Protein 1BKB (pdb70)

Secondary structure (DSSP, 8-state):
-----EEEEGGG--TT-EEEETTEEEEEEEEEEE--STTS--EEEEEEEETTT--EEEEEEETTSEEEE---EEEEEE--EE-SS-EE--------EE---B-HHHHTT--TT-EEEEEEETTEEEEEEE--

Structure (mmCIF, N/CA/C/O backbone):
data_1BKB
#
_entry.id   1BKB
#
_cell.length_a   114.130
_cell.length_b   114.130
_cell.length_c   32.590
_cell.angle_alpha   90.00
_cell.angle_beta   90.00
_cell.angle_gamma   90.00
#
_symmetry.space_group_name_H-M   'I 4'
#
loop_
_entity.id
_entity.type
_entity.pdbx_description
1 polymer 'TRANSLATION INITIATION FACTOR 5A'
2 water water
#
loop_
_atom_site.group_PDB
_atom_site.id
_atom_site.type_symbol
_atom_site.label_atom_id
_atom_site.label_alt_id
_atom_site.label_comp_id
_atom_site.label_asym_id
_atom_site.label_entity_id
_atom_site.label_seq_id
_atom_site.pdbx_PDB_ins_code
_atom_site.Cartn_x
_atom_site.Cartn_y
_atom_site.Cartn_z
_atom_site.occupancy
_atom_site.B_iso_or_equiv
_atom_site.auth_seq_id
_atom_site.auth_comp_id
_atom_site.auth_asym_id
_atom_site.auth_atom_id
_atom_site.pdbx_PDB_model_num
ATOM 1 N N . LYS A 1 1 ? 108.939 17.219 44.647 1.00 48.72 4 LYS A N 1
ATOM 2 C CA . LYS A 1 1 ? 109.976 18.221 44.266 1.00 48.60 4 LYS A CA 1
ATOM 3 C C . LYS A 1 1 ? 109.371 19.353 43.444 1.00 48.54 4 LYS A C 1
ATOM 4 O O . LYS A 1 1 ? 108.638 19.112 42.485 1.00 48.70 4 LYS A O 1
ATOM 10 N N . TRP A 1 2 ? 109.686 20.587 43.822 1.00 48.25 5 TRP A N 1
ATOM 11 C CA . TRP A 1 2 ? 109.182 21.755 43.110 1.00 47.89 5 TRP A CA 1
ATOM 12 C C . TRP A 1 2 ? 110.276 22.292 42.194 1.00 47.73 5 TRP A C 1
ATOM 13 O O . TRP A 1 2 ? 111.458 22.007 42.394 1.00 47.83 5 TRP A O 1
ATOM 24 N N . VAL A 1 3 ? 109.878 23.069 41.191 1.00 47.41 6 VAL A N 1
ATOM 25 C CA . VAL A 1 3 ? 110.823 23.654 40.250 1.00 46.88 6 VAL A CA 1
ATOM 26 C C . VAL A 1 3 ? 110.532 25.139 40.029 1.00 46.57 6 VAL A C 1
ATOM 27 O O . VAL A 1 3 ? 111.355 25.997 40.352 1.00 46.63 6 VAL A O 1
ATOM 39 N N . SER A 1 5 ? 106.863 28.042 39.116 0.92 43.03 8 SER A N 1
ATOM 40 C CA . SER A 1 5 ? 105.419 28.211 39.036 1.00 41.80 8 SER A CA 1
ATOM 41 C C . SER A 1 5 ? 105.112 28.396 37.556 0.45 40.72 8 SER A C 1
ATOM 42 O O . SER A 1 5 ? 105.653 29.295 36.914 1.00 40.98 8 SER A O 1
ATOM 45 N N . THR A 1 6 ? 104.257 27.538 37.012 0.99 39.37 9 THR A N 1
ATOM 46 C CA . THR A 1 6 ? 103.906 27.616 35.600 1.00 37.70 9 THR A CA 1
ATOM 47 C C . THR A 1 6 ? 103.295 28.969 35.247 1.00 36.54 9 THR A C 1
ATOM 48 O O . THR A 1 6 ? 102.410 29.462 35.947 0.43 36.16 9 THR A O 1
ATOM 52 N N . LYS A 1 7 ? 103.774 29.564 34.157 1.00 35.02 10 LYS A N 1
ATOM 53 C CA . LYS A 1 7 ? 103.277 30.858 33.696 1.00 33.19 10 LYS A CA 1
ATOM 54 C C . LYS A 1 7 ? 102.302 30.647 32.539 1.00 31.91 10 LYS A C 1
ATOM 55 O O . LYS A 1 7 ? 102.538 29.808 31.671 1.00 31.02 10 LYS A O 1
ATOM 61 N N . TYR A 1 8 ? 101.208 31.406 32.527 1.00 30.49 11 TYR A N 1
ATOM 62 C CA . TYR A 1 8 ? 100.215 31.269 31.467 1.00 29.02 11 TYR A CA 1
ATOM 63 C C . TYR A 1 8 ? 99.786 32.594 30.847 1.00 28.05 11 TYR A C 1
ATOM 64 O O . TYR A 1 8 ? 100.005 33.668 31.404 1.00 28.11 11 TYR A O 1
ATOM 73 N N . VAL A 1 9 ? 99.164 32.490 29.677 1.00 26.32 12 VAL A N 1
ATOM 74 C CA . VAL A 1 9 ? 98.628 33.636 28.957 1.00 24.80 12 VAL A CA 1
ATOM 75 C C . VAL A 1 9 ? 97.438 33.072 28.197 1.00 23.68 12 VAL A C 1
ATOM 76 O O . VAL A 1 9 ? 97.344 31.858 28.009 1.00 23.06 12 VAL A O 1
ATOM 80 N N . GLU A 1 10 ? 96.519 33.931 27.779 1.00 22.46 13 GLU A N 1
ATOM 81 C CA . GLU A 1 10 ? 95.372 33.451 27.024 1.00 21.61 13 GLU A CA 1
ATOM 82 C C . GLU A 1 10 ? 95.819 33.196 25.593 1.00 21.17 13 GLU A C 1
ATOM 83 O O . GLU A 1 10 ? 96.628 33.944 25.044 1.00 20.83 13 GLU A O 1
ATOM 89 N N . ALA A 1 11 ? 95.298 32.129 24.996 1.00 20.88 14 ALA A N 1
ATOM 90 C CA . ALA A 1 11 ? 95.648 31.766 23.627 1.00 21.33 14 ALA A CA 1
ATOM 91 C C . ALA A 1 11 ? 95.506 32.941 22.669 1.00 21.67 14 ALA A C 1
ATOM 92 O O . ALA A 1 11 ? 96.328 33.122 21.772 0.94 22.11 14 ALA A O 1
ATOM 94 N N . GLY A 1 12 ? 94.461 33.737 22.867 1.00 21.44 15 GLY A N 1
ATOM 95 C CA . GLY A 1 12 ? 94.222 34.881 22.004 1.00 22.32 15 GLY A CA 1
ATOM 96 C C . GLY A 1 12 ? 95.286 35.964 22.064 0.74 22.85 15 GLY A C 1
ATOM 97 O O . GLY A 1 12 ? 95.312 36.856 21.215 1.00 23.60 15 GLY A O 1
ATOM 98 N N . GLU A 1 13 ? 96.163 35.894 23.059 1.00 22.68 16 GLU A N 1
ATOM 99 C CA . GLU A 1 13 ? 97.221 36.890 23.214 1.00 23.16 16 GLU A CA 1
ATOM 100 C C . GLU A 1 13 ? 98.510 36.500 22.496 1.00 23.27 16 GLU A C 1
ATOM 101 O O . GLU A 1 13 ? 99.396 37.334 22.296 1.00 23.67 16 GLU A O 1
ATOM 107 N N . LEU A 1 14 ? 98.616 35.234 22.108 1.00 23.04 17 LEU A N 1
ATOM 108 C CA . LEU A 1 14 ? 99.807 34.753 21.414 1.00 23.41 17 LEU A CA 1
ATOM 109 C C . LEU A 1 14 ? 99.930 35.369 20.025 0.90 24.02 17 LEU A C 1
ATOM 110 O O . LEU A 1 14 ? 98.931 35.709 19.392 1.00 24.48 17 LEU A O 1
ATOM 115 N N . LYS A 1 15 ? 101.165 35.511 19.559 1.00 24.31 18 LYS A N 1
ATOM 116 C CA . LYS A 1 15 ? 101.429 36.062 18.237 1.00 24.52 18 LYS A CA 1
ATOM 117 C C . LYS A 1 15 ? 102.600 35.305 17.636 1.00 24.72 18 LYS A C 1
ATOM 118 O O . LYS A 1 15 ? 103.285 34.555 18.333 1.00 24.65 18 LYS A O 1
ATOM 124 N N . GLU A 1 16 ? 102.821 35.481 16.338 1.00 24.53 19 GLU A N 1
ATOM 125 C CA . GLU A 1 16 ? 103.948 34.832 15.691 1.00 24.33 19 GLU A CA 1
ATOM 126 C C . GLU A 1 16 ? 105.175 35.287 16.468 1.00 23.65 19 GLU A C 1
ATOM 127 O O . GLU A 1 16 ? 105.323 36.474 16.762 1.00 23.65 19 GLU A O 1
ATOM 133 N N . GLY A 1 17 ? 106.040 34.344 16.823 1.00 23.13 20 GLY A N 1
ATOM 134 C CA . GLY A 1 17 ? 107.227 34.699 17.578 1.00 22.46 20 GLY A CA 1
ATOM 135 C C . GLY A 1 17 ? 107.090 34.439 19.066 0.91 22.07 20 GLY A C 1
ATOM 136 O O . GLY A 1 17 ? 108.087 34.415 19.784 1.00 22.69 20 GLY A O 1
ATOM 137 N N . SER A 1 18 ? 105.860 34.256 19.540 1.00 21.20 21 SER A N 1
ATOM 138 C CA . SER A 1 18 ? 105.632 33.977 20.956 1.00 20.19 21 SER A CA 1
ATOM 139 C C . SER A 1 18 ? 106.104 32.558 21.257 1.00 19.49 21 SER A C 1
ATOM 140 O O . SER A 1 18 ? 106.323 31.766 20.346 1.00 19.11 21 SER A O 1
ATOM 143 N N . TYR A 1 19 ? 106.281 32.242 22.535 1.00 19.19 22 TYR A N 1
ATOM 144 C CA . TYR A 1 19 ? 106.668 30.890 22.912 1.00 19.08 22 TYR A CA 1
ATOM 145 C C . TYR A 1 19 ? 105.574 30.255 23.752 1.00 18.98 22 TYR A C 1
ATOM 146 O O . TYR A 1 19 ? 104.968 30.910 24.603 1.00 19.18 22 TYR A O 1
ATOM 155 N N . VAL A 1 20 ? 105.320 28.977 23.488 1.00 18.50 23 VAL A N 1
ATOM 156 C CA . VAL A 1 20 ? 104.283 28.225 24.176 1.00 18.62 23 VAL A CA 1
ATOM 157 C C . VAL A 1 20 ? 104.708 26.777 24.374 1.00 18.19 23 VAL A C 1
ATOM 158 O O . VAL A 1 20 ? 105.568 26.271 23.652 1.00 19.70 23 VAL A O 1
ATOM 165 N N . VAL A 1 21 ? 104.109 26.114 25.356 1.00 17.07 24 VAL A N 1
ATOM 166 C CA . VAL A 1 21 ? 104.403 24.711 25.602 1.00 16.72 24 VAL A CA 1
ATOM 167 C C . VAL A 1 21 ? 103.229 23.887 25.083 1.00 16.70 24 VAL A C 1
ATOM 168 O O . VAL A 1 21 ? 102.080 24.121 25.467 1.00 16.72 24 VAL A O 1
ATOM 172 N N . ILE A 1 22 ? 103.516 22.946 24.193 1.00 16.07 25 ILE A N 1
ATOM 173 C CA . ILE A 1 22 ? 102.485 22.073 23.645 1.00 16.20 25 ILE A CA 1
ATOM 174 C C . ILE A 1 22 ? 102.930 20.641 23.924 1.00 16.58 25 ILE A C 1
ATOM 175 O O . ILE A 1 22 ? 103.991 20.215 23.471 1.00 16.54 25 ILE A O 1
ATOM 180 N N . ASP A 1 23 ? 102.116 19.909 24.676 1.00 16.16 26 ASP A N 1
ATOM 181 C CA . ASP A 1 23 ? 102.424 18.531 25.042 1.00 17.01 26 ASP A CA 1
ATOM 182 C C . ASP A 1 23 ? 103.850 18.356 25.563 1.00 17.88 26 ASP A C 1
ATOM 183 O O . ASP A 1 23 ? 104.596 17.488 25.100 1.00 18.27 26 ASP A O 1
ATOM 188 N N . GLY A 1 24 ? 104.220 19.207 26.517 1.00 18.31 27 GLY A N 1
ATOM 189 C CA . GLY A 1 24 ? 105.535 19.131 27.135 1.00 19.17 27 GLY A CA 1
ATOM 190 C C . GLY A 1 24 ? 106.734 19.698 26.398 0.92 19.60 27 GLY A C 1
ATOM 191 O O . GLY A 1 24 ? 107.842 19.691 26.936 1.00 21.08 27 GLY A O 1
ATOM 192 N N . GLU A 1 25 ? 106.538 20.186 25.178 1.00 18.75 28 GLU A N 1
ATOM 193 C CA . GLU A 1 25 ? 107.647 20.739 24.398 1.00 18.41 28 GLU A CA 1
ATOM 194 C C . GLU A 1 25 ? 107.520 22.245 24.226 1.00 17.52 28 GLU A C 1
ATOM 195 O O . GLU A 1 25 ? 106.483 22.736 23.784 1.00 17.22 28 GLU A O 1
ATOM 201 N N . PRO A 1 26 ? 108.558 23.003 24.614 1.00 17.39 29 PRO A N 1
ATOM 202 C CA . PRO A 1 26 ? 108.490 24.457 24.454 1.00 17.12 29 PRO A CA 1
ATOM 203 C C . PRO A 1 26 ? 108.623 24.714 22.955 1.00 17.75 29 PRO A C 1
ATOM 204 O O . PRO A 1 26 ? 109.527 24.178 22.315 1.00 17.77 29 PRO A O 1
ATOM 208 N N . CYS A 1 27 ? 107.723 25.518 22.395 1.00 18.14 30 CYS A N 1
ATOM 209 C CA . CYS A 1 27 ? 107.738 25.793 20.958 1.00 18.26 30 CYS A CA 1
ATOM 210 C C . CYS A 1 27 ? 107.634 27.273 20.619 1.00 18.58 30 CYS A C 1
ATOM 211 O O . CYS A 1 27 ? 107.119 28.062 21.408 1.00 18.93 30 CYS A O 1
ATOM 214 N N . ARG A 1 28 ? 108.110 27.634 19.426 1.00 18.88 31 ARG A N 1
ATOM 215 C CA . ARG A 1 28 ? 108.013 29.010 18.950 1.00 18.80 31 ARG A CA 1
ATOM 216 C C . ARG A 1 28 ? 106.817 29.040 17.998 1.00 18.40 31 ARG A C 1
ATOM 217 O O . ARG A 1 28 ? 106.721 28.213 17.093 1.00 18.35 31 ARG A O 1
ATOM 225 N N . VAL A 1 29 ? 105.902 29.980 18.203 1.00 18.76 32 VAL A N 1
ATOM 226 C CA . VAL A 1 29 ? 104.720 30.074 17.348 1.00 18.67 32 VAL A CA 1
ATOM 227 C C . VAL A 1 29 ? 105.087 30.613 15.967 1.00 19.62 32 VAL A C 1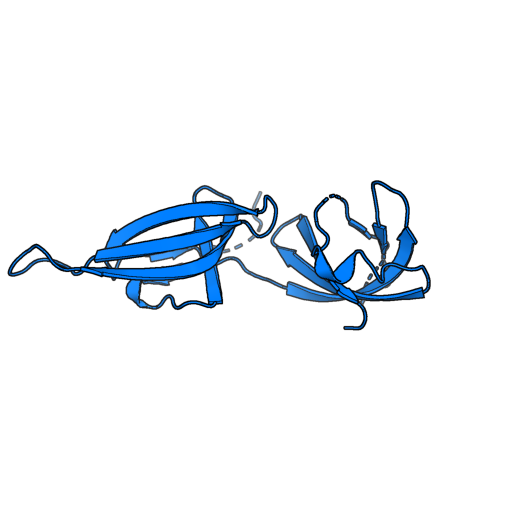
ATOM 228 O O . VAL A 1 29 ? 105.72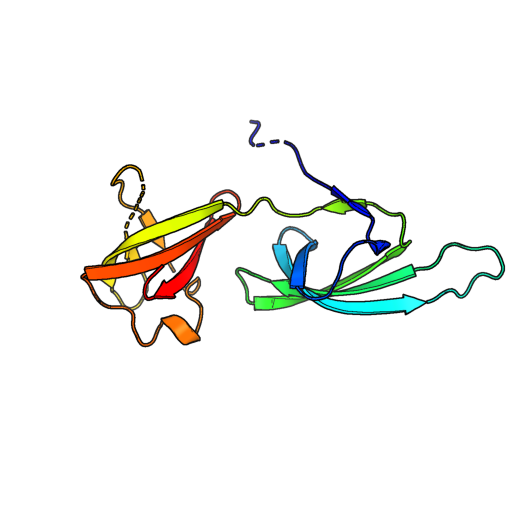2 31.660 15.857 1.00 20.03 32 VAL A O 1
ATOM 232 N N . VAL A 1 30 ? 104.693 29.894 14.919 1.00 20.57 33 VAL A N 1
ATOM 233 C CA . VAL A 1 30 ? 104.990 30.324 13.554 1.00 21.61 33 VAL A CA 1
ATOM 234 C C . VAL A 1 30 ? 103.753 30.838 12.823 1.00 22.42 33 VAL A C 1
ATOM 235 O O . VAL A 1 30 ? 103.861 31.586 11.853 1.00 22.63 33 VAL A O 1
ATOM 239 N N . GLU A 1 31 ? 102.576 30.434 13.284 1.00 22.31 34 GLU A N 1
ATOM 240 C CA . GLU A 1 31 ? 101.337 30.903 12.676 1.00 22.96 34 GLU A CA 1
ATOM 241 C C . GLU A 1 31 ? 100.138 30.699 13.586 1.00 22.98 34 GLU A C 1
ATOM 242 O O . GLU A 1 31 ? 100.076 29.737 14.352 1.00 22.24 34 GLU A O 1
ATOM 248 N N . ILE A 1 32 ? 99.198 31.635 13.516 1.00 23.07 35 ILE A N 1
ATOM 249 C CA . ILE A 1 32 ? 97.990 31.567 14.325 1.00 23.12 35 ILE A CA 1
ATOM 250 C C . ILE A 1 32 ? 96.791 31.935 13.465 0.88 23.24 35 ILE A C 1
ATOM 251 O O . ILE A 1 32 ? 96.828 32.915 12.716 0.96 23.62 35 ILE A O 1
ATOM 256 N N . GLU A 1 33 ? 95.732 31.143 13.570 1.00 22.59 36 GLU A N 1
ATOM 257 C CA . GLU A 1 33 ? 94.516 31.390 12.807 1.00 22.63 36 GLU A CA 1
ATOM 258 C C . GLU A 1 33 ? 93.368 31.512 13.800 0.80 22.23 36 GLU A C 1
ATOM 259 O O . GLU A 1 33 ? 93.312 30.776 14.787 1.00 22.61 36 GLU A O 1
ATOM 265 N N . LYS A 1 34 ? 92.458 32.446 13.545 1.00 21.42 37 LYS A N 1
ATOM 266 C CA . LYS A 1 34 ? 91.314 32.656 14.422 1.00 21.24 37 LYS A CA 1
ATOM 267 C C . LYS A 1 34 ? 90.037 32.308 13.662 1.00 20.32 37 LYS A C 1
ATOM 268 O O . LYS A 1 34 ? 89.973 32.447 12.444 1.00 19.52 37 LYS A O 1
ATOM 274 N N . SER A 1 35 ? 89.024 31.843 14.382 1.00 20.19 38 SER A N 1
ATOM 275 C CA . SER A 1 35 ? 87.754 31.489 13.758 1.00 20.22 38 SER A CA 1
ATOM 276 C C . SER A 1 35 ? 86.644 31.616 14.787 1.00 20.45 38 SER A C 1
ATOM 277 O O . SER A 1 35 ? 86.907 31.735 15.984 1.00 19.54 38 SER A O 1
ATOM 280 N N . LYS A 1 36 ? 85.402 31.592 14.319 1.00 21.08 39 LYS A N 1
ATOM 281 C CA . LYS A 1 36 ? 84.259 31.708 15.215 1.00 22.32 39 LYS A CA 1
ATOM 282 C C . LYS A 1 36 ? 83.046 31.121 14.502 1.00 23.31 39 LYS A C 1
ATOM 283 O O . LYS A 1 36 ? 82.448 31.768 13.645 1.00 24.42 39 LYS A O 1
ATOM 289 N N . THR A 1 37 ? 82.695 29.890 14.857 1.00 24.41 40 THR A N 1
ATOM 290 C CA . THR A 1 37 ? 81.571 29.194 14.236 1.00 25.51 40 THR A CA 1
ATOM 291 C C . THR A 1 37 ? 80.265 29.394 14.982 1.00 26.79 40 THR A C 1
ATOM 292 O O . THR A 1 37 ? 79.190 29.380 14.380 1.00 26.36 40 THR A O 1
ATOM 296 N N . GLY A 1 38 ? 80.366 29.565 16.296 1.00 27.98 41 GLY A N 1
ATOM 297 C CA . GLY A 1 38 ? 79.184 29.756 17.114 0.93 29.59 41 GLY A CA 1
ATOM 298 C C . GLY A 1 38 ? 78.675 31.181 17.074 1.00 30.44 41 GLY A C 1
ATOM 299 O O . GLY A 1 38 ? 79.405 32.122 17.390 0.80 31.01 41 GLY A O 1
ATOM 300 N N . LYS A 1 39 ? 77.414 31.338 16.687 0.76 31.28 42 LYS A N 1
ATOM 301 C CA . LYS A 1 39 ? 76.787 32.652 16.597 0.89 32.19 42 LYS A CA 1
ATOM 302 C C . LYS A 1 39 ? 77.048 33.477 17.857 0.61 32.34 42 LYS A C 1
ATOM 303 O O . LYS A 1 39 ? 77.347 34.670 17.781 1.00 33.12 42 LYS A O 1
ATOM 309 N N . HIS A 1 40 ? 76.936 32.836 19.016 1.00 32.22 43 HIS A N 1
ATOM 310 C CA . HIS A 1 40 ? 77.170 33.509 20.288 1.00 31.86 43 HIS A CA 1
ATOM 311 C C . HIS A 1 40 ? 78.263 32.783 21.069 0.99 31.29 43 HIS A C 1
ATOM 312 O O . HIS A 1 40 ? 78.371 32.925 22.288 0.72 31.56 43 HIS A O 1
ATOM 319 N N . GLY A 1 41 ? 79.077 32.011 20.354 1.00 30.48 44 GLY A N 1
ATOM 320 C CA . GLY A 1 41 ? 80.141 31.264 20.999 0.65 28.62 44 GLY A CA 1
ATOM 321 C C . GLY A 1 41 ? 81.460 32.007 21.115 0.97 27.47 44 GLY A C 1
ATOM 322 O O . GLY A 1 41 ? 81.574 33.174 20.737 1.00 27.83 44 GLY A O 1
ATOM 323 N N . SER A 1 42 ? 82.465 31.319 21.642 1.00 25.70 45 SER A N 1
ATOM 324 C CA . SER A 1 42 ? 83.784 31.911 21.813 1.00 23.68 45 SER A CA 1
ATOM 325 C C . SER A 1 42 ? 84.607 31.731 20.549 1.00 22.29 45 SER A C 1
ATOM 326 O O . SER A 1 42 ? 84.426 30.763 19.813 1.00 21.72 45 SER A O 1
ATOM 329 N N . ALA A 1 43 ? 85.502 32.676 20.293 1.00 20.39 46 ALA A N 1
ATOM 330 C CA . ALA A 1 43 ? 86.373 32.582 19.132 1.00 18.88 46 ALA A CA 1
ATOM 331 C C . ALA A 1 43 ? 87.398 31.506 19.479 1.00 17.95 46 ALA A C 1
ATOM 332 O O . ALA A 1 43 ? 87.707 31.298 20.653 1.00 17.26 46 ALA A O 1
ATOM 334 N N . LYS A 1 44 ? 87.915 30.827 18.463 1.00 17.13 47 LYS A N 1
ATOM 335 C CA . LYS A 1 44 ? 88.902 29.776 18.670 1.00 17.37 47 LYS A CA 1
ATOM 336 C C . LYS A 1 44 ? 90.203 30.170 17.990 0.92 17.08 47 LYS A C 1
ATOM 337 O O . LYS A 1 44 ? 90.208 30.946 17.036 1.00 16.74 47 LYS A O 1
ATOM 343 N N . ALA A 1 45 ? 91.310 29.634 18.486 1.00 16.84 48 ALA A N 1
ATOM 344 C CA . ALA A 1 45 ? 92.611 29.914 17.899 1.00 17.01 48 ALA A CA 1
ATOM 345 C C . ALA A 1 45 ? 93.274 28.602 17.514 1.00 17.14 48 ALA A C 1
ATOM 346 O O . ALA A 1 45 ? 93.201 27.623 18.257 1.00 18.06 48 ALA A O 1
ATOM 348 N N . ARG A 1 46 ? 93.894 28.573 16.339 1.00 17.25 49 ARG A N 1
ATOM 349 C CA . ARG A 1 46 ? 94.612 27.386 15.893 1.00 17.10 49 ARG A CA 1
ATOM 350 C C . ARG A 1 46 ? 96.055 27.835 15.803 1.00 17.48 49 ARG A C 1
ATOM 351 O O . ARG A 1 46 ? 96.409 28.667 14.967 1.00 17.19 49 ARG A O 1
ATOM 359 N N . ILE A 1 47 ? 96.878 27.284 16.685 1.00 17.48 50 ILE A N 1
ATOM 360 C CA . ILE A 1 47 ? 98.284 27.635 16.768 1.00 17.67 50 ILE A CA 1
ATOM 361 C C . ILE A 1 47 ? 99.180 26.595 16.117 1.00 17.48 50 ILE A C 1
ATOM 362 O O . ILE A 1 47 ? 98.988 25.397 16.303 1.00 17.98 50 ILE A O 1
ATOM 367 N N . VAL A 1 48 ? 100.155 27.063 15.345 1.00 17.31 51 VAL A N 1
ATOM 368 C CA . VAL A 1 48 ? 101.124 26.174 14.718 1.00 17.33 51 VAL A CA 1
ATOM 369 C C . VAL A 1 48 ? 102.450 26.651 15.292 1.00 17.30 51 VAL A C 1
ATOM 370 O O . VAL A 1 48 ? 102.741 27.849 15.286 1.00 17.23 51 VAL A O 1
ATOM 374 N N . ALA A 1 49 ? 103.241 25.725 15.818 1.00 17.62 52 ALA A N 1
ATOM 375 C CA . ALA A 1 49 ? 104.518 26.094 16.413 1.00 17.70 52 ALA A CA 1
ATOM 376 C C . ALA A 1 49 ? 105.582 25.047 16.140 1.00 17.86 52 ALA A C 1
ATOM 377 O O . ALA A 1 49 ? 105.289 23.967 15.635 1.00 18.43 52 ALA A O 1
ATOM 379 N N . VAL A 1 50 ? 106.822 25.379 16.476 1.00 17.48 53 VAL A N 1
ATOM 380 C CA . VAL A 1 50 ? 107.935 24.470 16.254 1.00 17.53 53 VAL A CA 1
ATOM 381 C C . VAL A 1 50 ? 108.712 24.252 17.541 1.00 17.50 53 VAL A C 1
ATOM 382 O O . VAL A 1 50 ? 109.058 25.205 18.238 1.00 17.59 53 VAL A O 1
ATOM 389 N N . GLY A 1 51 ? 108.983 22.987 17.843 1.00 18.07 54 GLY A N 1
ATOM 390 C CA . GLY A 1 51 ? 109.704 22.649 19.055 1.00 18.34 54 GLY A CA 1
ATOM 391 C C . GLY A 1 51 ? 111.091 23.254 19.115 0.99 18.74 54 GLY A C 1
ATOM 392 O O . GLY A 1 51 ? 111.879 23.118 18.181 1.00 18.66 54 GLY A O 1
ATOM 393 N N . VAL A 1 52 ? 111.386 23.932 20.219 1.00 18.36 55 VAL A N 1
ATOM 394 C CA . VAL A 1 52 ? 112.688 24.550 20.407 1.00 19.00 55 VAL A CA 1
ATOM 395 C C . VAL A 1 52 ? 113.783 23.487 20.424 1.00 19.30 55 VAL A C 1
ATOM 396 O O . VAL A 1 52 ? 114.865 23.692 19.869 1.00 19.85 55 VAL A O 1
ATOM 400 N N . PHE A 1 53 ? 113.502 22.345 21.043 1.00 19.38 56 PHE A N 1
ATOM 401 C CA . PHE A 1 53 ? 114.509 21.294 21.108 1.00 19.89 56 PHE A CA 1
ATOM 402 C C . PHE A 1 53 ? 114.440 20.204 20.044 1.00 20.52 56 PHE A C 1
ATOM 403 O O . PHE A 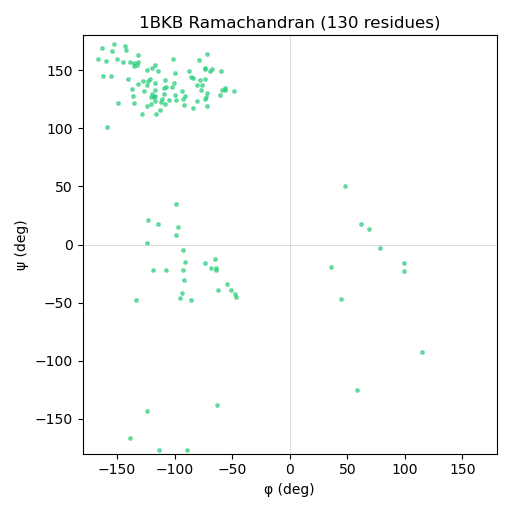1 53 ? 115.471 19.865 19.461 1.00 20.81 56 PHE A O 1
ATOM 411 N N . ASP A 1 54 ? 113.260 19.651 19.767 1.00 20.63 57 ASP A N 1
ATOM 412 C CA . ASP A 1 54 ? 113.198 18.603 18.749 1.00 21.16 57 ASP A CA 1
ATOM 413 C C . ASP A 1 54 ? 112.876 19.104 17.346 1.00 21.47 57 ASP A C 1
ATOM 414 O O . ASP A 1 54 ? 112.883 18.326 16.390 1.00 22.05 57 ASP A O 1
ATOM 419 N N . GLY A 1 55 ? 112.602 20.398 17.221 1.00 21.37 58 GLY A N 1
ATOM 420 C CA . GLY A 1 55 ? 112.293 20.976 15.923 1.00 21.68 58 GLY A CA 1
ATOM 421 C C . GLY A 1 55 ? 111.047 20.415 15.259 0.93 22.09 58 GLY A C 1
ATOM 422 O O . GLY A 1 55 ? 110.849 20.575 14.053 1.00 23.17 58 GLY A O 1
ATOM 423 N N . GLY A 1 56 ? 110.197 19.763 16.040 1.00 21.93 59 GLY A N 1
ATOM 424 C CA . GLY A 1 56 ? 108.988 19.187 15.479 1.00 21.61 59 GLY A CA 1
ATOM 425 C C . GLY A 1 56 ? 107.822 20.152 15.395 1.00 21.38 59 GLY A C 1
ATOM 426 O O . GLY A 1 56 ? 107.642 21.007 16.262 1.00 21.32 59 GLY A O 1
ATOM 427 N N . LYS A 1 57 ? 107.029 20.020 14.337 1.00 20.78 60 LYS A N 1
ATOM 428 C CA . LYS A 1 57 ? 105.864 20.872 14.151 1.00 20.29 60 LYS A CA 1
ATOM 429 C C . LYS A 1 57 ? 104.753 20.385 15.071 1.00 19.64 60 LYS A C 1
ATOM 430 O O . LYS A 1 57 ? 104.483 19.187 15.153 1.00 19.78 60 LYS A O 1
ATOM 436 N N . ARG A 1 58 ? 104.122 21.316 15.776 1.00 19.07 61 ARG A N 1
ATOM 437 C CA . ARG A 1 58 ? 103.024 20.971 16.667 1.00 18.59 61 ARG A CA 1
ATOM 438 C C . ARG A 1 58 ? 101.887 21.959 16.464 1.00 17.89 61 ARG A C 1
ATOM 439 O O . ARG A 1 58 ? 102.105 23.089 16.033 1.00 18.21 61 ARG A O 1
ATOM 447 N N . THR A 1 59 ? 100.670 21.525 16.758 1.00 17.95 62 THR A N 1
ATOM 448 C CA . THR A 1 59 ? 99.517 22.398 16.607 1.00 17.43 62 THR A CA 1
ATOM 449 C C . THR A 1 59 ? 98.645 22.328 17.849 1.00 17.33 62 THR A C 1
ATOM 450 O O . THR A 1 59 ? 98.666 21.337 18.577 1.00 17.36 62 THR A O 1
ATOM 454 N N . LEU A 1 60 ? 97.894 23.394 18.096 1.00 16.75 63 LEU A N 1
ATOM 455 C CA . LEU A 1 60 ? 96.998 23.440 19.242 1.00 16.18 63 LEU A CA 1
ATOM 456 C C . LEU A 1 60 ? 95.798 24.314 18.901 1.00 15.85 63 LEU A C 1
ATOM 457 O O . LEU A 1 60 ? 95.946 25.482 18.544 1.00 16.30 63 LEU A O 1
ATOM 462 N N . SER A 1 61 ? 94.609 23.732 18.998 1.00 15.26 64 SER A N 1
ATOM 463 C CA . SER A 1 61 ? 93.370 24.446 18.716 1.00 15.38 64 SER A CA 1
ATOM 464 C C . SER A 1 61 ? 92.549 24.504 19.996 1.00 15.11 64 SER A C 1
ATOM 465 O O . SER A 1 61 ? 92.243 23.467 20.590 1.00 15.97 64 SER A O 1
ATOM 470 N N . LEU A 1 62 ? 92.202 25.717 20.417 1.00 14.42 65 LEU A N 1
ATOM 471 C CA . LEU A 1 62 ? 91.433 25.924 21.644 1.00 14.66 65 LEU A CA 1
ATOM 472 C C . LEU A 1 62 ? 90.818 27.328 21.678 1.00 14.46 65 LEU A C 1
ATOM 473 O O . LEU A 1 62 ? 91.162 28.183 20.857 1.00 14.20 65 LEU A O 1
ATOM 482 N N . PRO A 1 63 ? 89.898 27.585 22.627 1.00 14.47 66 PRO A N 1
ATOM 483 C CA . PRO A 1 63 ? 89.260 28.905 22.730 1.00 14.78 66 PRO A CA 1
ATOM 484 C C . PRO A 1 63 ? 90.286 30.018 22.963 0.94 15.21 66 PRO A C 1
ATOM 485 O O . PRO A 1 63 ? 91.317 29.790 23.600 1.00 15.11 66 PRO A O 1
ATOM 489 N N . VAL A 1 64 ? 90.002 31.220 22.466 1.00 15.09 67 VAL A N 1
ATOM 490 C CA . VAL A 1 64 ? 90.940 32.325 22.634 1.00 15.73 67 VAL A CA 1
ATOM 491 C C . VAL A 1 64 ? 91.144 32.725 24.095 1.00 16.34 67 VAL A C 1
ATOM 492 O O . VAL A 1 64 ? 92.163 33.328 24.436 1.00 16.98 67 VAL A O 1
ATOM 496 N N . ASP A 1 65 ? 90.192 32.385 24.961 1.00 16.43 68 ASP A N 1
ATOM 497 C CA . ASP A 1 65 ? 90.325 32.738 26.369 1.00 17.09 68 ASP A CA 1
ATOM 498 C C . ASP A 1 65 ? 90.842 31.592 27.239 1.00 16.83 68 ASP A C 1
ATOM 499 O O . ASP A 1 65 ? 90.872 31.697 28.465 1.00 17.36 68 ASP A O 1
ATOM 504 N N . ALA A 1 66 ? 91.264 30.498 26.612 1.00 16.50 69 ALA A N 1
ATOM 505 C CA . ALA A 1 66 ? 91.793 29.371 27.372 1.00 16.25 69 ALA A CA 1
ATOM 506 C C . ALA A 1 66 ? 93.267 29.630 27.667 1.00 16.63 69 ALA A C 1
ATOM 507 O O . ALA A 1 66 ? 93.978 30.192 26.840 1.00 16.36 69 ALA A O 1
ATOM 509 N N . GLN A 1 67 ? 93.721 29.224 28.847 1.00 16.75 70 GLN A N 1
ATOM 510 C CA . GLN A 1 67 ? 95.115 29.425 29.223 1.00 17.99 70 GLN A CA 1
ATOM 511 C C . GLN A 1 67 ? 96.046 28.474 28.489 0.84 18.35 70 GLN A C 1
ATOM 512 O O . GLN A 1 67 ? 95.712 27.314 28.250 0.77 18.27 70 GLN A O 1
ATOM 518 N N . VAL A 1 68 ? 97.218 28.984 28.132 0.90 18.89 71 VAL A N 1
ATOM 519 C CA . VAL A 1 68 ? 98.237 28.190 27.463 1.00 19.40 71 VAL A CA 1
ATOM 520 C C . VAL A 1 68 ? 99.529 28.468 28.226 1.00 19.97 71 VAL A C 1
ATOM 521 O O . VAL A 1 68 ? 99.798 29.609 28.607 1.00 20.00 71 VAL A O 1
ATOM 528 N N . GLU A 1 69 ? 100.315 27.429 28.471 1.00 19.97 72 GLU A N 1
ATOM 529 C CA . GLU A 1 69 ? 101.563 27.596 29.201 1.00 21.28 72 GLU A CA 1
ATOM 530 C C . GLU A 1 69 ? 102.658 28.222 28.346 1.00 21.57 72 GLU A C 1
ATOM 531 O O . GLU A 1 69 ? 102.821 27.882 27.173 1.00 21.71 72 GLU A O 1
ATOM 537 N N . VAL A 1 70 ? 103.394 29.153 28.942 1.00 21.61 73 VAL A N 1
ATOM 538 C CA . VAL A 1 70 ? 104.492 29.822 28.262 1.00 21.82 73 VAL A CA 1
ATOM 539 C C . VAL A 1 70 ? 105.763 29.476 29.027 1.00 21.98 73 VAL A C 1
ATOM 540 O O . VAL A 1 70 ? 105.829 29.635 30.245 1.00 22.73 73 VAL A O 1
ATOM 547 N N . PRO A 1 71 ? 106.785 28.972 28.322 1.00 21.79 74 PRO A N 1
ATOM 548 C CA . PRO A 1 71 ? 108.047 28.603 28.963 0.94 22.18 74 PRO A CA 1
ATOM 549 C C . PRO A 1 71 ? 108.841 29.807 29.454 1.00 22.41 74 PRO A C 1
ATOM 550 O O . PRO A 1 71 ? 108.763 30.891 28.880 1.00 22.70 74 PRO A O 1
ATOM 554 N N . ILE A 1 72 ? 109.590 29.608 30.532 1.00 23.05 75 ILE A N 1
ATOM 555 C CA . ILE A 1 72 ? 110.436 30.660 31.072 1.00 23.66 75 ILE A CA 1
ATOM 556 C C . ILE A 1 72 ? 111.780 30.441 30.395 1.00 23.65 75 ILE A C 1
ATOM 557 O O . ILE A 1 72 ? 112.377 29.373 30.525 1.00 24.25 75 ILE A O 1
ATOM 562 N N . ILE A 1 73 ? 112.242 31.443 29.657 1.00 24.02 76 ILE A N 1
ATOM 563 C CA . ILE A 1 73 ? 113.508 31.336 28.943 0.96 24.45 76 ILE A CA 1
ATOM 564 C C . ILE A 1 73 ? 114.570 32.269 29.510 1.00 24.50 76 ILE A C 1
ATOM 565 O O . ILE A 1 73 ? 114.426 33.491 29.460 1.00 24.60 76 ILE A O 1
ATOM 570 N N . GLU A 1 74 ? 115.636 31.683 30.047 1.00 24.72 77 GLU A N 1
ATOM 571 C CA . GLU A 1 74 ? 116.735 32.457 30.611 1.00 24.68 77 GLU A CA 1
ATOM 572 C C . GLU A 1 74 ? 117.847 32.522 29.566 1.00 24.56 77 GLU A C 1
ATOM 573 O O . GLU A 1 74 ? 118.314 31.493 29.078 1.00 24.92 77 GLU A O 1
ATOM 579 N N . LYS A 1 75 ? 118.259 33.736 29.218 1.00 24.34 78 LYS A N 1
ATOM 580 C CA . LYS A 1 75 ? 119.294 33.935 28.213 1.00 24.11 78 LYS A CA 1
ATOM 581 C C . LYS A 1 75 ? 120.603 34.382 28.852 0.94 23.62 78 LYS A C 1
ATOM 582 O O . LYS A 1 75 ? 120.606 35.244 29.729 1.00 23.86 78 LYS A O 1
ATOM 588 N N . PHE A 1 76 ? 121.712 33.792 28.416 1.00 22.59 79 PHE A N 1
ATOM 589 C CA . PHE A 1 76 ? 123.013 34.160 28.959 1.00 21.38 79 PHE A CA 1
ATOM 590 C C . PHE A 1 76 ? 124.125 33.916 27.949 1.00 21.06 79 PHE A C 1
ATOM 591 O O . PHE A 1 76 ? 123.890 33.362 26.876 1.00 21.16 79 PHE A O 1
ATOM 599 N N . THR A 1 77 ? 125.333 34.357 28.286 1.00 20.32 80 THR A N 1
ATOM 600 C CA . THR A 1 77 ? 126.479 34.196 27.404 1.00 19.29 80 THR A CA 1
ATOM 601 C C . THR A 1 77 ? 127.438 33.151 27.956 1.00 18.29 80 THR A C 1
ATOM 602 O O . THR A 1 77 ? 127.653 33.063 29.166 1.00 18.22 80 THR A O 1
ATOM 606 N N . ALA A 1 78 ? 128.006 32.358 27.057 1.00 17.58 81 ALA A N 1
ATOM 607 C CA . ALA A 1 78 ? 128.958 31.320 27.436 1.00 17.02 81 ALA A CA 1
ATOM 608 C C . ALA A 1 78 ? 130.109 31.298 26.438 1.00 16.94 81 ALA A C 1
ATOM 609 O O . ALA A 1 78 ? 129.967 31.762 25.309 1.00 17.79 81 ALA A O 1
ATOM 611 N N . GLN A 1 79 ? 131.252 30.768 26.864 1.00 16.13 82 GLN A N 1
ATOM 612 C CA . GLN A 1 79 ? 132.421 30.668 25.993 1.00 15.82 82 GLN A CA 1
ATOM 613 C C . GLN A 1 79 ? 132.644 29.202 25.647 1.00 14.69 82 GLN A C 1
ATOM 614 O O . GLN A 1 79 ? 132.584 28.340 26.519 1.00 14.74 82 GLN A O 1
ATOM 620 N N . ILE A 1 80 ? 132.899 28.916 24.376 1.00 14.41 83 ILE A N 1
ATOM 621 C CA . ILE A 1 80 ? 133.128 27.536 23.964 1.00 14.34 83 ILE A CA 1
ATOM 622 C C . ILE A 1 80 ? 134.507 27.055 24.422 0.97 14.52 83 ILE A C 1
ATOM 623 O O . ILE A 1 80 ? 135.526 27.691 24.130 1.00 14.92 83 ILE A O 1
ATOM 628 N N . LEU A 1 81 ? 134.526 25.942 25.151 1.00 13.89 84 LEU A N 1
ATOM 629 C CA . LEU A 1 81 ? 135.770 25.349 25.639 1.00 14.00 84 LEU A CA 1
ATOM 630 C C . LEU A 1 81 ? 136.271 24.286 24.657 1.00 14.36 84 LEU A C 1
ATOM 631 O O . LEU A 1 81 ? 137.469 24.186 24.399 1.00 14.28 84 LEU A O 1
ATOM 636 N N . SER A 1 82 ? 135.354 23.480 24.128 1.00 14.40 85 SER A N 1
ATOM 637 C CA . SER A 1 82 ? 135.720 22.442 23.163 1.00 14.76 85 SER A CA 1
ATOM 638 C C . SER A 1 82 ? 134.504 22.026 22.357 1.00 14.92 85 SER A C 1
ATOM 639 O O . SER A 1 82 ? 133.365 22.214 22.789 1.00 14.48 85 SER A O 1
ATOM 642 N N . VAL A 1 83 ? 134.758 21.455 21.187 1.00 14.93 86 VAL A N 1
ATOM 643 C CA . VAL A 1 83 ? 133.697 21.017 20.292 1.00 15.75 86 VAL A CA 1
ATOM 644 C C . VAL A 1 83 ? 133.988 19.629 19.733 1.00 15.90 86 VAL A C 1
ATOM 645 O O . VAL A 1 83 ? 135.030 19.417 19.112 1.00 16.05 86 VAL A O 1
ATOM 649 N N . SER A 1 84 ? 133.079 18.685 19.963 1.00 15.69 87 SER A N 1
ATOM 650 C CA . SER A 1 84 ? 133.246 17.344 19.410 1.00 15.96 87 SER A CA 1
ATOM 651 C C . SER A 1 84 ? 132.108 17.214 18.410 1.00 16.14 87 SER A C 1
ATOM 652 O O . SER A 1 84 ? 131.352 18.163 18.202 1.00 16.54 87 SER A O 1
ATOM 655 N N . GLY A 1 85 ? 131.982 16.051 17.789 1.00 16.55 88 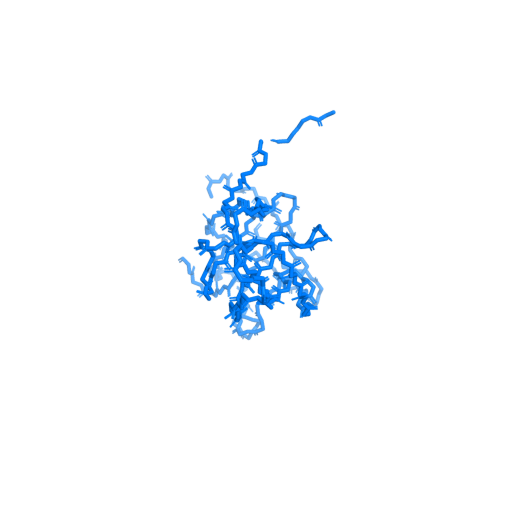GLY A N 1
ATOM 656 C CA . GLY A 1 85 ? 130.905 15.871 16.836 1.00 16.64 88 GLY A CA 1
ATOM 657 C C . GLY A 1 85 ? 129.565 15.721 17.532 0.96 17.08 88 GLY A C 1
ATOM 658 O O . GLY A 1 85 ? 128.518 15.868 16.901 1.00 17.65 88 GLY A O 1
ATOM 659 N N . ASP A 1 86 ? 129.587 15.447 18.835 1.00 17.04 89 ASP A N 1
ATOM 660 C CA . ASP A 1 86 ? 128.352 15.243 19.587 1.00 17.35 89 ASP A CA 1
ATOM 661 C C . ASP A 1 86 ? 128.065 16.209 20.724 1.00 17.44 89 ASP A C 1
ATOM 662 O O . ASP A 1 86 ? 126.910 16.361 21.127 1.00 16.99 89 ASP A O 1
ATOM 667 N N . VAL A 1 87 ? 129.098 16.858 21.252 1.00 16.38 90 VAL A N 1
ATOM 668 C CA . VAL A 1 87 ? 128.894 17.746 22.389 1.00 16.72 90 VAL A CA 1
ATOM 669 C C . VAL A 1 87 ? 129.706 19.030 22.345 1.00 16.55 90 VAL A C 1
ATOM 670 O O . VAL A 1 87 ? 130.856 19.030 21.919 1.00 16.41 90 VAL A O 1
ATOM 677 N N . ILE A 1 88 ? 129.093 20.119 22.794 1.00 16.06 91 ILE A N 1
ATOM 678 C CA . ILE A 1 88 ? 129.780 21.401 22.870 1.00 16.04 91 ILE A CA 1
ATOM 679 C C . ILE A 1 88 ? 129.990 21.650 24.368 0.95 16.19 91 ILE A C 1
ATOM 680 O O . ILE A 1 88 ? 129.030 21.679 25.139 1.00 16.56 91 ILE A O 1
ATOM 685 N N . GLN A 1 89 ? 131.244 21.804 24.777 1.00 16.03 92 GLN A N 1
ATOM 686 C CA . GLN A 1 89 ? 131.584 22.059 26.178 1.00 16.31 92 GLN A CA 1
ATOM 687 C C . GLN A 1 89 ? 131.657 23.582 26.325 1.00 16.04 92 GLN A C 1
ATOM 688 O O . GLN A 1 89 ? 132.379 24.241 25.580 1.00 15.83 92 GLN A O 1
ATOM 699 N N . LEU A 1 90 ? 130.907 24.138 27.273 1.00 15.79 93 LEU A N 1
ATOM 700 C CA . LEU A 1 90 ? 130.870 25.590 27.465 1.00 15.68 93 LEU A CA 1
ATOM 701 C C . LEU A 1 90 ? 131.231 26.044 28.877 1.00 16.00 93 LEU A C 1
ATOM 702 O O . LEU A 1 90 ? 131.085 25.295 29.837 1.00 16.20 93 LEU A O 1
ATOM 715 N N . ASP A 1 92 ? 130.064 28.860 31.409 1.00 18.74 95 ASP A N 1
ATOM 716 C CA . ASP A 1 92 ? 129.006 29.830 31.697 1.00 19.93 95 ASP A CA 1
ATOM 717 C C . ASP A 1 92 ? 129.737 31.090 32.165 1.00 20.92 95 ASP A C 1
ATOM 718 O O . ASP A 1 92 ? 130.402 31.057 33.194 1.00 21.19 95 ASP A O 1
ATOM 731 N N . ARG A 1 94 ? 128.670 33.606 33.582 1.00 23.71 97 ARG A N 1
ATOM 732 C CA . ARG A 1 94 ? 128.065 34.204 34.767 1.00 24.58 97 ARG A CA 1
ATOM 733 C C . ARG A 1 94 ? 128.733 33.692 36.037 0.89 25.07 97 ARG A C 1
ATOM 734 O O . ARG A 1 94 ? 129.075 34.476 36.924 0.83 25.53 97 ARG A O 1
ATOM 742 N N . ASP A 1 95 ? 128.924 32.378 36.116 1.00 24.95 98 ASP A N 1
ATOM 743 C CA . ASP A 1 95 ? 129.544 31.755 37.283 0.96 24.83 98 ASP A CA 1
ATOM 744 C C . ASP A 1 95 ? 130.769 30.907 36.941 1.00 24.41 98 ASP A C 1
ATOM 745 O O . ASP A 1 95 ? 131.357 30.282 37.819 1.00 24.37 98 ASP A O 1
ATOM 750 N N . TYR A 1 96 ? 131.122 30.874 35.660 1.00 24.18 99 TYR A N 1
ATOM 751 C CA . TYR A 1 96 ? 132.285 30.135 35.175 0.99 24.05 99 TYR A CA 1
ATOM 752 C C . TYR A 1 96 ? 132.188 28.609 35.249 1.00 23.62 99 TYR A C 1
ATOM 753 O O . TYR A 1 96 ? 133.193 27.916 35.084 1.00 23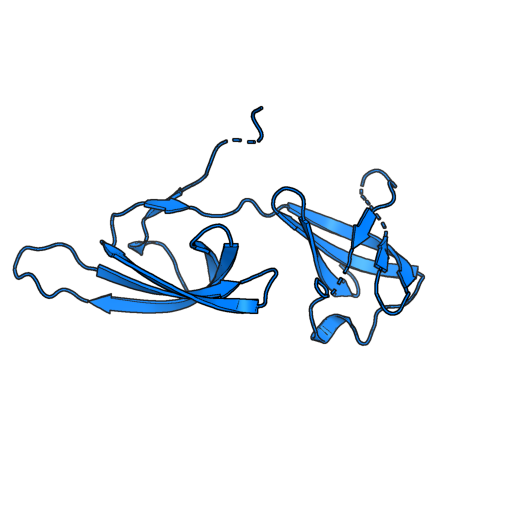.68 99 TYR A O 1
ATOM 762 N N . LYS A 1 97 ? 130.990 28.075 35.474 1.00 22.81 100 LYS A N 1
ATOM 763 C CA . LYS A 1 97 ? 130.841 26.625 35.550 1.00 22.13 100 LYS A CA 1
ATOM 764 C C . LYS A 1 97 ? 130.825 26.029 34.147 1.00 21.81 100 LYS A C 1
ATOM 765 O O . LYS A 1 97 ? 130.537 26.725 33.173 1.00 21.40 100 LYS A O 1
ATOM 771 N N . THR A 1 98 ? 131.140 24.741 34.050 1.00 21.31 101 THR A N 1
ATOM 772 C CA . THR A 1 98 ? 131.149 24.064 32.761 1.00 20.83 101 THR A CA 1
ATOM 773 C C . THR A 1 98 ? 129.810 23.387 32.509 1.00 20.76 101 THR A C 1
ATOM 774 O O . THR A 1 98 ? 129.279 22.694 33.376 1.00 21.56 101 THR A O 1
ATOM 778 N N . ILE A 1 99 ? 129.266 23.609 31.317 1.00 19.77 102 ILE A N 1
ATOM 779 C CA . ILE A 1 99 ? 127.988 23.035 30.916 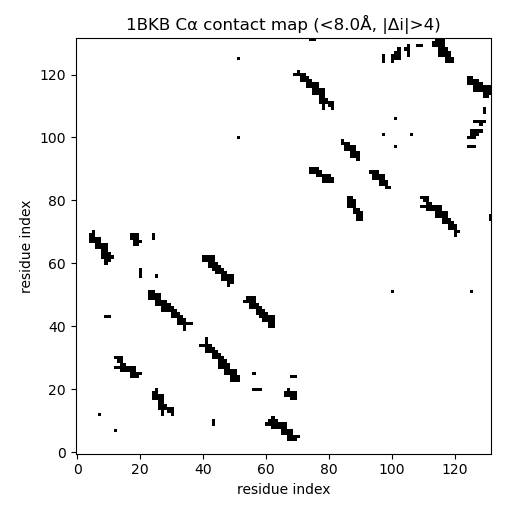1.00 19.77 102 ILE A CA 1
ATOM 780 C C . ILE A 1 99 ? 128.191 22.318 29.587 1.00 19.88 102 ILE A C 1
ATOM 781 O O . ILE A 1 99 ? 128.924 22.802 28.728 1.00 20.17 102 ILE A O 1
ATOM 786 N N . GLU A 1 100 ? 127.552 21.166 29.421 1.00 19.39 103 GLU A N 1
ATOM 787 C CA . GLU A 1 100 ? 127.678 20.418 28.177 1.00 19.96 103 GLU A CA 1
ATOM 788 C C . GLU A 1 100 ? 126.365 20.497 27.412 1.00 19.70 103 GLU A C 1
ATOM 789 O O . GLU A 1 100 ? 125.300 20.248 27.974 1.00 20.29 103 GLU A O 1
ATOM 795 N N . VAL A 1 101 ? 126.442 20.854 26.133 1.00 18.54 104 VAL A N 1
ATOM 796 C CA . VAL A 1 101 ? 125.251 20.963 25.299 1.00 17.99 104 VAL A CA 1
ATOM 797 C C . VAL A 1 101 ? 125.351 20.021 24.098 1.00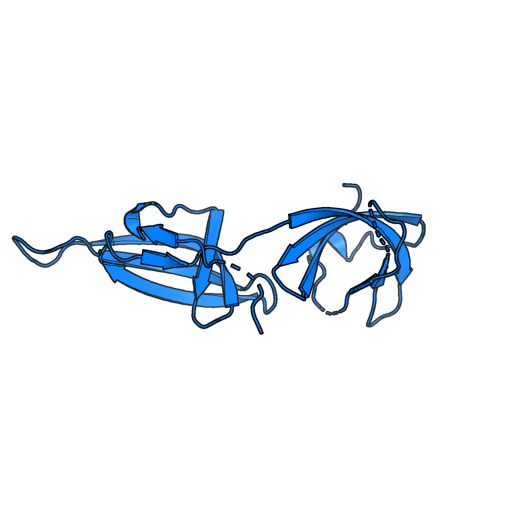 18.02 104 VAL A C 1
ATOM 798 O O . VAL A 1 101 ? 126.337 20.039 23.368 1.00 17.13 104 VAL A O 1
ATOM 802 N N . PRO A 1 102 ? 124.337 19.167 23.888 1.00 17.98 105 PRO A N 1
ATOM 803 C CA . PRO A 1 102 ? 124.362 18.242 22.754 1.00 18.23 105 PRO A CA 1
ATOM 804 C C . PRO A 1 102 ? 124.369 19.007 21.425 1.00 18.19 105 PRO A C 1
ATOM 805 O O . PRO A 1 102 ? 123.731 20.055 21.302 1.00 18.01 105 PRO A O 1
ATOM 820 N N . LYS A 1 104 ? 122.841 18.447 18.846 1.00 19.26 107 LYS A N 1
ATOM 821 C CA . LYS A 1 104 ? 121.491 18.558 18.303 1.00 19.93 107 LYS A CA 1
ATOM 822 C C . LYS A 1 104 ? 120.759 19.800 18.812 0.96 20.55 107 LYS A C 1
ATOM 823 O O . LYS A 1 104 ? 119.779 20.243 18.203 1.00 20.76 107 LYS A O 1
ATOM 829 N N . TYR A 1 105 ? 121.231 20.361 19.925 1.00 20.40 108 TYR A N 1
ATOM 830 C CA . TYR A 1 105 ? 120.616 21.558 20.496 1.00 20.71 108 TYR A CA 1
ATOM 831 C C . TYR A 1 105 ? 121.364 22.836 20.124 1.00 21.33 108 TYR A C 1
ATOM 832 O O . TYR A 1 105 ? 121.450 23.780 20.912 1.00 21.42 108 TYR A O 1
ATOM 841 N N . VAL A 1 106 ? 121.909 22.854 18.915 1.00 22.11 109 VAL A N 1
ATOM 842 C CA . VAL A 1 106 ? 122.621 24.018 18.411 1.00 23.19 109 VAL A CA 1
ATOM 843 C C . VAL A 1 106 ? 121.904 24.472 17.146 1.00 24.69 109 VAL A C 1
ATOM 844 O O . VAL A 1 106 ? 121.766 23.693 16.205 1.00 25.09 109 VAL A O 1
ATOM 848 N N . GLU A 1 107 ? 121.428 25.716 17.135 1.00 26.15 110 GLU A N 1
ATOM 849 C CA . GLU A 1 107 ? 120.751 26.260 15.961 1.00 28.02 110 GLU A CA 1
ATOM 850 C C . GLU A 1 107 ? 121.609 25.963 14.736 1.00 29.07 110 GLU A C 1
ATOM 851 O O . GLU A 1 107 ? 122.817 26.207 14.748 1.00 28.74 110 GLU A O 1
ATOM 857 N N . GLU A 1 108 ? 120.986 25.438 13.684 0.99 30.57 111 GLU A N 1
ATOM 858 C CA . GLU A 1 108 ? 121.704 25.099 12.460 0.74 31.84 111 GLU A CA 1
ATOM 859 C C . GLU A 1 108 ? 122.636 26.191 11.970 1.00 32.40 111 GLU A C 1
ATOM 860 O O . GLU A 1 108 ? 123.776 25.916 11.597 1.00 32.85 111 GLU A O 1
ATOM 866 N N . GLU A 1 109 ? 122.152 27.428 11.970 1.00 33.03 112 GLU A N 1
ATOM 867 C CA . GLU A 1 109 ? 122.954 28.554 11.512 1.00 33.43 112 GLU A CA 1
ATOM 868 C C . GLU A 1 109 ? 124.197 28.847 12.346 0.98 33.43 112 GLU A C 1
ATOM 869 O O . GLU A 1 109 ? 125.128 29.490 11.866 0.98 33.80 112 GLU A O 1
ATOM 875 N N . ALA A 1 110 ? 124.223 28.371 13.587 1.00 32.82 113 ALA A N 1
ATOM 876 C CA . ALA A 1 110 ? 125.368 28.615 14.458 1.00 31.89 113 ALA A CA 1
ATOM 877 C C . ALA A 1 110 ? 126.412 27.504 14.397 1.00 31.61 113 ALA A C 1
ATOM 878 O O . ALA A 1 110 ? 127.578 27.726 14.718 1.00 31.11 113 ALA A O 1
ATOM 880 N N . LYS A 1 111 ? 125.997 26.313 13.979 1.00 31.29 114 LYS A N 1
ATOM 881 C CA . LYS A 1 111 ? 126.911 25.180 13.906 0.92 31.26 114 LYS A CA 1
ATOM 882 C C . LYS A 1 111 ? 128.161 25.465 13.082 1.00 31.15 114 LYS A C 1
ATOM 883 O O . LYS A 1 111 ? 129.246 24.974 13.398 1.00 31.19 114 LYS A O 1
ATOM 889 N N . GLY A 1 112 ? 128.010 26.267 12.035 1.00 30.70 115 GLY A N 1
ATOM 890 C CA . GLY A 1 112 ? 129.136 26.579 11.174 1.00 30.16 115 GLY A CA 1
ATOM 891 C C . GLY A 1 112 ? 130.239 27.431 11.773 1.00 29.79 115 GLY A C 1
ATOM 892 O O . GLY A 1 112 ? 131.358 27.434 11.261 0.84 30.08 115 GLY A O 1
ATOM 893 N N . ARG A 1 113 ? 129.944 28.155 12.847 1.00 28.83 116 ARG A N 1
ATOM 894 C CA . ARG A 1 113 ? 130.956 29.004 13.463 1.00 27.88 116 ARG A CA 1
ATOM 895 C C . ARG A 1 113 ? 131.343 28.562 14.869 1.00 27.03 116 ARG A C 1
ATOM 896 O O . ARG A 1 113 ? 131.925 29.331 15.633 1.00 26.72 116 ARG A O 1
ATOM 904 N N . LEU A 1 114 ? 131.016 27.319 15.207 1.00 26.19 117 LEU A N 1
ATOM 905 C CA . LEU A 1 114 ? 131.365 26.777 16.514 1.00 25.27 117 LEU A CA 1
ATOM 906 C C . LEU A 1 114 ? 132.866 26.540 16.539 1.00 24.99 117 LEU A C 1
ATOM 907 O O . LEU A 1 114 ? 133.390 25.767 15.737 1.00 26.07 117 LEU A O 1
ATOM 912 N N . ALA A 1 115 ? 133.555 27.208 17.456 1.00 23.85 118 ALA A N 1
ATOM 913 C CA . ALA A 1 115 ? 134.998 27.063 17.578 1.00 23.00 118 ALA A CA 1
ATOM 914 C C . ALA A 1 115 ? 135.431 27.408 18.994 1.00 21.88 118 ALA A C 1
ATOM 915 O O . ALA A 1 115 ? 134.865 28.298 19.626 1.00 21.11 118 ALA A O 1
ATOM 917 N N . PRO A 1 116 ? 136.449 26.707 19.513 1.00 21.50 119 PRO A N 1
ATOM 918 C CA . PRO A 1 116 ? 136.912 26.997 20.869 1.00 21.20 119 PRO A CA 1
ATOM 919 C C . PRO A 1 116 ? 137.291 28.471 21.000 1.00 21.37 119 PRO A C 1
ATOM 920 O O . PRO A 1 116 ? 137.952 29.029 20.122 1.00 21.32 119 PRO A O 1
ATOM 924 N N . GLY A 1 117 ? 136.851 29.099 22.086 1.00 20.74 120 GLY A N 1
ATOM 925 C CA . GLY A 1 117 ? 137.158 30.500 22.308 1.00 21.68 120 GLY A CA 1
ATOM 926 C C . GLY A 1 117 ? 136.040 31.453 21.928 1.00 21.55 120 GLY A C 1
ATOM 927 O O . GLY A 1 117 ? 135.980 32.573 22.429 1.00 22.38 120 GLY A O 1
ATOM 928 N N . ALA A 1 118 ? 135.148 31.019 21.046 1.00 21.47 121 ALA A N 1
ATOM 929 C CA . ALA A 1 118 ? 134.046 31.875 20.620 1.00 21.57 121 ALA A CA 1
ATOM 930 C C . ALA A 1 118 ? 133.000 31.992 21.720 1.00 21.93 121 ALA A C 1
ATOM 931 O O . ALA A 1 118 ? 132.851 31.085 22.543 1.00 21.63 121 ALA A O 1
ATOM 933 N N . GLU A 1 119 ? 132.294 33.118 21.755 1.00 21.78 122 GLU A N 1
ATOM 934 C CA . GLU A 1 119 ? 131.240 33.298 22.745 1.00 22.40 122 GLU A CA 1
ATOM 935 C C . GLU A 1 119 ? 129.930 33.003 22.043 1.00 21.96 122 GLU A C 1
ATOM 936 O O . GLU A 1 119 ? 129.792 33.258 20.847 1.00 22.63 122 GLU A O 1
ATOM 942 N N . VAL A 1 120 ? 128.972 32.463 22.782 1.00 21.51 123 VAL A N 1
ATOM 943 C CA . VAL A 1 120 ? 127.678 32.132 22.205 1.00 20.96 123 VAL A CA 1
ATOM 944 C C . VAL A 1 120 ? 126.531 32.574 23.099 1.00 20.82 123 VAL A C 1
ATOM 945 O O . VAL A 1 120 ? 126.695 32.737 24.311 1.00 20.72 123 VAL A O 1
ATOM 949 N N . GLU A 1 121 ? 125.370 32.778 22.484 1.00 20.43 124 GLU A N 1
ATOM 950 C CA . GLU A 1 121 ? 124.171 33.150 23.219 1.00 20.31 124 GLU A CA 1
ATOM 951 C C . GLU A 1 121 ? 123.539 31.806 23.547 1.00 19.86 124 GLU A C 1
ATOM 952 O O . GLU A 1 121 ? 123.347 30.976 22.657 1.00 20.17 124 GLU A O 1
ATOM 958 N N . VAL A 1 122 ? 123.233 31.579 24.818 1.00 19.67 125 VAL A N 1
ATOM 959 C CA . VAL A 1 122 ? 122.627 30.323 25.229 1.00 19.81 125 VAL A CA 1
ATOM 960 C C . VAL A 1 122 ? 121.282 30.564 25.897 1.00 20.12 125 VAL A C 1
ATOM 961 O O . VAL A 1 122 ? 121.102 31.543 26.621 1.00 19.94 125 VAL A O 1
ATOM 965 N N . TRP A 1 123 ? 120.337 29.667 25.638 1.00 20.40 126 TRP A N 1
ATOM 966 C CA . TRP A 1 123 ? 119.012 29.745 26.239 1.00 21.07 126 TRP A CA 1
ATOM 967 C C . TRP A 1 123 ? 118.803 28.526 27.111 1.00 21.32 126 TRP A C 1
ATOM 968 O O . TRP A 1 123 ? 119.096 27.401 26.703 1.00 21.47 126 TRP A O 1
ATOM 979 N N . GLN A 1 124 ? 118.311 28.747 28.321 1.00 21.38 127 GLN A N 1
ATOM 980 C CA . GLN A 1 124 ? 118.027 27.643 29.216 1.00 22.21 127 GLN A CA 1
ATOM 981 C C . GLN A 1 124 ? 116.537 27.596 29.519 1.00 22.45 127 GLN A C 1
ATOM 982 O O . GLN A 1 124 ? 115.932 28.600 29.895 1.00 22.80 127 GLN A O 1
ATOM 988 N N . ILE A 1 125 ? 115.950 26.424 29.314 1.00 22.62 128 ILE A N 1
ATOM 989 C CA . ILE A 1 125 ? 114.538 26.200 29.585 1.00 22.79 128 ILE A CA 1
ATOM 990 C C . ILE A 1 125 ? 114.530 24.957 30.459 1.00 23.25 128 ILE A C 1
ATOM 991 O O . ILE A 1 125 ? 114.869 23.866 30.002 1.00 23.36 128 ILE A O 1
ATOM 996 N N . LEU A 1 126 ? 114.154 25.129 31.721 1.00 23.81 129 LEU A N 1
ATOM 997 C CA . LEU A 1 126 ? 114.153 24.029 32.671 1.00 24.58 129 LEU A CA 1
ATOM 998 C C . LEU A 1 126 ? 115.573 23.464 32.754 1.00 24.81 129 LEU A C 1
ATOM 999 O O . LEU A 1 126 ? 116.518 24.212 33.003 1.00 25.56 129 LEU A O 1
ATOM 1004 N N . ASP A 1 127 ? 115.734 22.164 32.530 1.00 24.62 130 ASP A N 1
ATOM 1005 C CA . ASP A 1 127 ? 117.058 21.551 32.616 0.99 24.89 130 ASP A CA 1
ATOM 1006 C C . ASP A 1 127 ? 117.780 21.373 31.283 0.88 24.33 130 ASP A C 1
ATOM 1007 O O . ASP A 1 127 ? 118.763 20.634 31.201 0.97 25.08 130 ASP A O 1
ATOM 1012 N N . ARG A 1 128 ? 117.305 22.040 30.239 1.00 23.44 131 ARG A N 1
ATOM 1013 C CA . ARG A 1 128 ? 117.952 21.918 28.938 1.00 22.56 131 ARG A CA 1
ATOM 1014 C C . ARG A 1 128 ? 118.484 23.240 28.409 1.00 22.10 131 ARG A C 1
ATOM 1015 O O . ARG A 1 128 ? 117.964 24.308 28.732 1.00 21.57 131 ARG A O 1
ATOM 1023 N N . TYR A 1 129 ? 119.529 23.161 27.591 1.00 21.67 132 TYR A N 1
ATOM 1024 C CA . TYR A 1 129 ? 120.128 24.357 27.016 1.00 21.17 132 TYR A CA 1
ATOM 1025 C C . TYR A 1 129 ? 120.157 24.298 25.501 1.00 21.08 132 TYR A C 1
ATOM 1026 O O . TYR A 1 129 ? 120.255 23.222 24.908 1.00 20.52 132 TYR A O 1
ATOM 1035 N N . LYS A 1 130 ? 120.085 25.466 24.877 1.00 20.79 133 LYS A N 1
ATOM 1036 C CA . LYS A 1 130 ? 120.153 25.537 23.432 1.00 21.21 133 LYS A CA 1
ATOM 1037 C C . LYS A 1 130 ? 121.070 26.677 23.020 1.00 20.96 133 LYS A C 1
ATOM 1038 O O . LYS A 1 130 ? 120.925 27.808 23.492 1.00 20.55 133 LYS A O 1
ATOM 1044 N N . ILE A 1 131 ? 122.031 26.367 22.158 1.00 20.79 134 ILE A N 1
ATOM 1045 C CA . ILE A 1 131 ? 122.957 27.373 21.662 1.00 20.81 134 ILE A CA 1
ATOM 1046 C C . ILE A 1 131 ? 122.256 28.048 20.493 1.00 21.84 134 ILE A C 1
ATOM 1047 O O . ILE A 1 131 ? 121.942 27.403 19.488 1.00 21.33 134 ILE A O 1
ATOM 1052 N N . ILE A 1 132 ? 122.008 29.346 20.641 1.00 22.65 135 ILE A N 1
ATOM 1053 C CA . ILE A 1 132 ? 121.298 30.133 19.637 1.00 24.26 135 ILE A CA 1
ATOM 1054 C C . ILE A 1 132 ? 122.170 30.695 18.519 1.00 25.66 135 ILE A C 1
ATOM 1055 O O . ILE A 1 132 ? 121.825 30.585 17.341 1.00 25.53 135 ILE A O 1
ATOM 1060 N N . ARG A 1 133 ? 123.295 31.303 18.876 1.00 26.80 136 ARG A N 1
ATOM 1061 C CA . ARG A 1 133 ? 124.175 31.872 17.866 1.00 28.79 136 ARG A CA 1
ATOM 1062 C C . ARG A 1 133 ? 125.543 32.218 18.433 1.00 29.65 136 ARG A C 1
ATOM 1063 O O . ARG A 1 133 ? 125.706 32.363 19.645 1.00 29.37 136 ARG A O 1
ATOM 1071 N N . VAL A 1 134 ? 126.526 32.335 17.547 1.00 31.02 137 VAL A N 1
ATOM 1072 C CA . VAL A 1 134 ? 127.877 32.680 17.955 1.00 32.91 137 VAL A CA 1
ATOM 1073 C C . VAL A 1 134 ? 127.971 34.187 18.170 1.00 34.23 137 VAL A C 1
ATOM 1074 O O . VAL A 1 134 ? 127.433 34.966 17.382 1.00 34.85 137 VAL A O 1
ATOM 1078 N N . LYS A 1 135 ? 128.654 34.559 19.252 0.91 35.50 138 LYS A N 1
ATOM 1079 C CA . LYS A 1 135 ? 128.895 35.931 19.718 1.00 36.88 138 LYS A CA 1
ATOM 1080 C C . LYS A 1 135 ? 128.209 36.149 21.062 0.35 37.24 138 LYS A C 1
ATOM 1081 O O . LYS A 1 135 ? 128.784 35.862 22.111 0.01 37.37 138 LYS A O 1
ATOM 1087 N N . GLY A 1 136 ? 126.978 36.647 21.032 1.00 38.03 139 GLY A N 1
ATOM 1088 C CA . GLY A 1 136 ? 126.242 36.878 22.264 0.67 38.20 139 GLY A CA 1
ATOM 1089 C C . GLY A 1 136 ? 126.941 37.812 23.232 1.00 38.45 139 GLY A C 1
ATOM 1090 O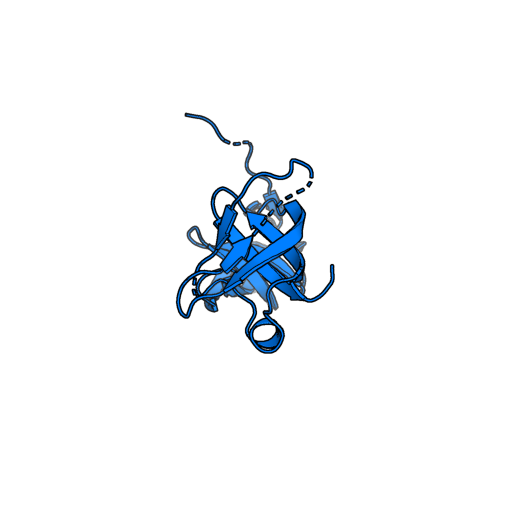 O . GLY A 1 136 ? 128.039 38.309 22.895 0.13 38.38 139 GLY A O 1
#

CATH classification: 2.30.30.30 (+1 more: 2.40.50.140)

Nearest PDB structures (foldseek):
  1bkb-assembly1_A  TM=1.008E+00  e=5.310E-23  Pyrobaculum aerophilum
  1iz6-assembly3_C  TM=9.205E-01  e=8.566E-15  Pyrococcus horikoshii OT3
  8put-assembly1_E  TM=9.283E-01  e=9.814E-14  Saccharolobus islandicus
  2eif-assembly1_A  TM=9.229E-01  e=2.711E-13  Methanocaldococcus jannaschii DSM 2661
  7oyd-assembly1_t  TM=8.321E-01  e=7.891E-10  Oryctolagus cuniculus

Foldseek 3Di:
DDDDWDKDFQLVDDQQFWFADPRFIWGWHDKDWADDDPPDFIKIKTWTAGLQPRDIDIDIGGRGDITTGFDKDKAKKFFADDDPFWTWIHVVPDIDIAGSQEPPVAVVPDDGGWMFIWIDTRHHIHTDHTHD

InterPro domains:
  IPR001884 Translation elongation factor IF5A-like [PIRSF003025] (4-138)
  IPR001884 Translation elongation factor IF5A-like [PTHR11673] (9-128)
  IPR001884 Translation elongation factor IF5A-like [TIGR00037] (7-138)
  IPR008991 Translation protein SH3-like domain superfamily [SSF50104] (7-83)
  IPR012340 Nucleic acid-binding, OB-fold [G3DSA:2.40.50.140] (75-138)
  IPR012340 Nucleic acid-binding, OB-fold [SSF50249] (75-137)
  IPR014722 Large ribosomal subunit protein uL2, domain 2 [G3DSA:2.30.30.30] (4-74)
  IPR019769 Translation initiation factor 5A, hypusine site [PS00302] (40-47)
  IPR020189 Translation initiation factor 5A, C-terminal [PF01287] (75-138)
  IPR020189 Translation initiation factor 5A, C-terminal [SM01376] (75-138)
  IPR022847 Translation elongation factor IF5A, archaeal [MF_00085] (8-137)
  IPR022847 Translation elongation factor IF5A, archaeal [NF003076] (7-137)
  IPR048670 Translation initiation factor 5A-like, N-terminal [PF21485] (9-63)

Sequence (132 aa):
KWVSTKYVEAGELKEGSYVVIDGEPCRVVEIEKSKTGKHGSAKARIVAVGVFDGGKRTLSLPVDAQVEVPIIEKFTAQILSVSGDVIQLDRDYKTIEVPKYVEEEAKGRLAPGAEVEVWQILDRYKIIRVKG

Radius of gyration: 17.76 Å; Cα contacts (8 Å, |Δi|>4): 292; chains: 1; bounding box: 60×22×33 Å

B-factor: mean 24.26, std 7.86, range [13.74, 48.9]

Solvent-accessible surface area: 8237 Å² total

Organism: Pyrobaculum aerophilum (strain ATCC 51768 / DSM 7523 / JCM 9630 / CIP 104966 / NBRC 100827 / IM2) (NCBI:txid178306)